Protein AF-A0A967ZAV1-F1 (afdb_monomer_lite)

pLDDT: mean 95.69, std 4.11, range [77.31, 98.44]

Foldseek 3Di:
DAEAFQPAAPPDPPHPDHLVNCPEDQEYEFEDDDCSRCHCRLVSCVNHVHQYEYAPVVQCCSCPPVVNPRYDHDDPPDDDDDPVD

Radius of gyration: 12.28 Å; chains: 1; bounding box: 24×25×34 Å

Secondary structure (DSSP, 8-state):
--EEES---TT-TT-SS-GGG----SEEE--SSSHHHHTTHHHHHHHHTPEEEEEHHHHHHIIIII----EEEE-TT-----TT-

Sequence (85 aa):
TRLWIDPFLSDNPLADLGPDEIDRADYILITHGHGDHTGDGFDIAKRTGATLISSFELISFAAEVLGLEDGHPLSIGGGYDFPFG

Structure (mmCIF, N/CA/C/O backbone):
data_AF-A0A967ZAV1-F1
#
_entry.id   AF-A0A967ZAV1-F1
#
loop_
_atom_site.group_PDB
_atom_site.id
_atom_site.type_symbol
_atom_site.label_atom_id
_atom_site.label_alt_id
_atom_site.label_comp_id
_atom_site.label_asym_id
_atom_site.label_entity_id
_atom_site.label_seq_id
_atom_site.pdbx_PDB_ins_code
_atom_site.Cartn_x
_atom_site.Cartn_y
_atom_site.Cartn_z
_atom_site.occupancy
_atom_site.B_iso_or_equiv
_atom_site.auth_seq_id
_atom_site.auth_comp_id
_atom_site.auth_asym_id
_atom_site.auth_atom_id
_atom_site.pdbx_PDB_model_num
ATOM 1 N N . THR A 1 1 ? -16.320 -7.490 1.906 1.00 94.50 1 THR A N 1
ATOM 2 C CA . THR A 1 1 ? -14.911 -7.087 1.893 1.00 94.50 1 THR A CA 1
ATOM 3 C C . THR A 1 1 ? -14.295 -7.400 0.546 1.00 94.50 1 THR A C 1
ATOM 5 O O . THR A 1 1 ? -14.483 -8.515 0.074 1.00 94.50 1 THR A O 1
ATOM 8 N N . ARG A 1 2 ? -13.622 -6.437 -0.089 1.00 97.12 2 ARG A N 1
ATOM 9 C CA . ARG A 1 2 ? -12.715 -6.615 -1.232 1.00 97.12 2 ARG A CA 1
ATOM 10 C C . ARG A 1 2 ? -11.285 -6.359 -0.762 1.00 97.12 2 ARG A C 1
ATOM 12 O O . ARG A 1 2 ? -10.950 -5.222 -0.439 1.00 97.12 2 ARG A O 1
ATOM 19 N N . LEU A 1 3 ? -10.493 -7.423 -0.712 1.00 97.50 3 LEU A N 1
ATOM 20 C CA . LEU A 1 3 ? -9.071 -7.402 -0.389 1.00 97.50 3 LEU A CA 1
ATOM 21 C C . LEU A 1 3 ? -8.286 -7.685 -1.670 1.00 97.50 3 LEU A C 1
ATOM 23 O O . LEU A 1 3 ? -8.581 -8.667 -2.350 1.00 97.50 3 LEU A O 1
ATOM 27 N N . TRP A 1 4 ? -7.292 -6.853 -1.963 1.00 97.81 4 TRP A N 1
ATOM 28 C CA . TRP A 1 4 ? -6.298 -7.126 -3.000 1.00 97.81 4 TRP A CA 1
ATOM 29 C C . TRP A 1 4 ? -4.955 -7.408 -2.348 1.00 97.81 4 TRP A C 1
ATOM 31 O O . TRP A 1 4 ? -4.614 -6.782 -1.346 1.00 97.81 4 TRP A O 1
ATOM 41 N N . ILE A 1 5 ? -4.213 -8.353 -2.910 1.00 98.00 5 ILE A N 1
ATOM 42 C CA . ILE A 1 5 ? -2.896 -8.751 -2.420 1.00 98.00 5 ILE A CA 1
ATOM 43 C C . ILE A 1 5 ? -1.908 -8.489 -3.545 1.00 98.00 5 ILE A C 1
ATOM 45 O O . ILE A 1 5 ? -2.145 -8.959 -4.656 1.00 98.00 5 ILE A O 1
ATOM 49 N N . ASP A 1 6 ? -0.846 -7.745 -3.249 1.00 98.31 6 ASP A N 1
ATOM 50 C CA . ASP A 1 6 ? 0.246 -7.427 -4.172 1.00 98.31 6 ASP A CA 1
ATOM 51 C C . ASP A 1 6 ? -0.232 -6.989 -5.576 1.00 98.31 6 ASP A C 1
ATOM 53 O O . ASP A 1 6 ? 0.017 -7.680 -6.568 1.00 98.31 6 ASP A O 1
ATOM 57 N N . PRO A 1 7 ? -0.986 -5.876 -5.689 1.00 97.56 7 PRO A N 1
ATOM 58 C CA . PRO A 1 7 ? -1.611 -5.461 -6.944 1.00 97.56 7 PRO A CA 1
ATOM 59 C C . PRO A 1 7 ? -0.585 -4.869 -7.927 1.00 97.56 7 PRO A C 1
ATOM 61 O O . PRO A 1 7 ? -0.474 -3.656 -8.098 1.00 97.56 7 PRO A O 1
ATOM 64 N N . PHE A 1 8 ? 0.155 -5.746 -8.597 1.00 98.25 8 PHE A N 1
ATOM 65 C CA . PHE A 1 8 ? 1.050 -5.432 -9.706 1.00 98.25 8 PHE A CA 1
ATOM 66 C C . PHE A 1 8 ? 0.306 -5.561 -11.039 1.00 98.25 8 PHE A C 1
ATOM 68 O O . PHE A 1 8 ? 0.137 -6.672 -11.558 1.00 98.25 8 PHE A O 1
ATOM 75 N N . LEU A 1 9 ? -0.183 -4.430 -11.562 1.00 97.94 9 LEU A N 1
ATOM 76 C CA . LEU A 1 9 ? -1.082 -4.384 -12.719 1.00 97.94 9 LEU A CA 1
ATOM 77 C C . LEU A 1 9 ? -0.473 -3.607 -13.890 1.00 97.94 9 LEU A C 1
ATOM 79 O O . LEU A 1 9 ? -0.318 -4.183 -14.962 1.00 97.94 9 LEU A O 1
ATOM 83 N N . SER A 1 10 ? -0.075 -2.344 -13.698 1.00 97.62 10 SER A N 1
ATOM 84 C CA . SER A 1 10 ? 0.396 -1.465 -14.788 1.00 97.62 10 SER A CA 1
ATOM 85 C C . SER A 1 10 ? 1.573 -2.040 -15.576 1.00 97.62 10 SER A C 1
ATOM 87 O O . SER A 1 10 ? 1.590 -1.996 -16.804 1.00 97.62 10 SER A O 1
ATOM 89 N N . ASP A 1 11 ? 2.546 -2.603 -14.862 1.00 97.00 11 ASP A N 1
ATOM 90 C CA . ASP A 1 11 ? 3.791 -3.129 -15.430 1.00 97.00 11 ASP A CA 1
ATOM 91 C C . ASP A 1 11 ? 3.768 -4.662 -15.587 1.00 97.00 11 ASP A C 1
ATOM 93 O O . ASP A 1 11 ? 4.773 -5.277 -15.959 1.00 97.00 11 ASP A O 1
ATOM 97 N N . ASN A 1 12 ? 2.623 -5.302 -15.326 1.00 97.75 12 ASN A N 1
ATOM 98 C CA . ASN A 1 12 ? 2.458 -6.743 -15.449 1.00 97.75 12 ASN A CA 1
ATOM 99 C C . ASN A 1 12 ? 1.910 -7.113 -16.840 1.00 97.75 12 ASN A C 1
ATOM 101 O O . ASN A 1 12 ? 0.716 -6.954 -17.090 1.00 97.75 12 ASN A O 1
ATOM 105 N N . PRO A 1 13 ? 2.721 -7.693 -17.746 1.00 96.06 13 PRO A N 1
ATOM 106 C CA . PRO A 1 13 ? 2.274 -8.021 -19.102 1.00 96.06 13 PRO A CA 1
ATOM 107 C C . PRO A 1 13 ? 1.234 -9.151 -19.154 1.00 96.06 13 PRO A C 1
ATOM 109 O O . PRO A 1 13 ? 0.698 -9.436 -20.224 1.00 96.06 13 PRO A O 1
ATOM 112 N N . LEU A 1 14 ? 0.998 -9.835 -18.031 1.00 97.00 14 LEU A N 1
ATOM 113 C CA . LEU A 1 14 ? 0.017 -10.909 -17.900 1.00 97.00 14 LEU A CA 1
ATOM 114 C C . LEU A 1 14 ? -1.250 -10.466 -17.161 1.00 97.00 14 LEU A C 1
ATOM 116 O O . LEU A 1 14 ? -2.171 -11.275 -17.051 1.00 97.00 14 LEU A O 1
ATOM 120 N N . ALA A 1 15 ? -1.302 -9.233 -16.647 1.00 96.31 15 ALA A N 1
ATOM 121 C CA . ALA A 1 15 ? -2.511 -8.712 -16.027 1.00 96.31 15 ALA A CA 1
ATOM 122 C C . ALA A 1 15 ? -3.609 -8.543 -17.085 1.00 96.31 15 ALA A C 1
ATOM 124 O O . ALA A 1 15 ? -3.397 -7.978 -18.158 1.00 96.31 15 ALA A O 1
ATOM 125 N N . ASP A 1 16 ? -4.794 -9.049 -16.768 1.00 95.69 16 ASP A N 1
ATOM 126 C CA . ASP A 1 16 ? -6.011 -8.947 -17.574 1.00 95.69 16 ASP A CA 1
ATOM 127 C C . ASP A 1 16 ? -6.913 -7.779 -17.140 1.00 95.69 16 ASP A C 1
ATOM 129 O O . ASP A 1 16 ? -7.987 -7.585 -17.708 1.00 95.69 16 ASP A O 1
ATOM 133 N N . LEU A 1 17 ? -6.451 -6.998 -16.159 1.00 94.56 17 LEU A N 1
ATOM 134 C CA . LEU A 1 17 ? -7.129 -5.863 -15.545 1.00 94.56 17 LEU A CA 1
ATOM 135 C C . LEU A 1 17 ? -6.131 -4.714 -15.340 1.00 94.56 17 LEU A C 1
ATOM 137 O O . LEU A 1 17 ? -5.034 -4.928 -14.821 1.00 94.56 17 LEU A O 1
ATOM 141 N N . GLY A 1 18 ? -6.526 -3.492 -15.688 1.00 96.50 18 GLY A N 1
ATOM 142 C CA . GLY A 1 18 ? -5.786 -2.275 -15.359 1.00 96.50 18 GLY A CA 1
ATOM 143 C C . GLY A 1 18 ? -6.077 -1.759 -13.941 1.00 96.50 18 GLY A C 1
ATOM 144 O O . GLY A 1 18 ? -7.159 -1.993 -13.395 1.00 96.50 18 GLY A O 1
ATOM 145 N N . PRO A 1 19 ? -5.163 -0.983 -13.332 1.00 96.12 19 PRO A N 1
ATOM 146 C CA . PRO A 1 19 ? -5.360 -0.443 -11.982 1.00 96.12 19 PRO A CA 1
ATOM 147 C C . PRO A 1 19 ? -6.581 0.479 -11.861 1.00 96.12 19 PRO A C 1
ATOM 149 O O . PRO A 1 19 ? -7.221 0.520 -10.809 1.00 96.12 19 PRO A O 1
ATOM 152 N N . ASP A 1 20 ? -6.944 1.189 -12.931 1.00 96.00 20 ASP A N 1
ATOM 153 C CA . ASP A 1 20 ? -8.105 2.086 -12.967 1.00 96.00 20 ASP A CA 1
ATOM 154 C C . ASP A 1 20 ? -9.447 1.339 -12.964 1.00 96.00 20 ASP A C 1
ATOM 156 O O . ASP A 1 20 ? -10.474 1.910 -12.595 1.00 96.00 20 ASP A O 1
ATOM 160 N N . GLU A 1 21 ? -9.453 0.053 -13.322 1.00 96.88 21 GLU A N 1
ATOM 161 C CA . GLU A 1 21 ? -10.657 -0.784 -13.309 1.00 96.88 21 GLU A CA 1
ATOM 162 C C . GLU A 1 21 ? -11.020 -1.262 -11.892 1.00 96.88 21 GLU A C 1
ATOM 164 O O . GLU A 1 21 ? -12.131 -1.744 -11.654 1.00 96.88 21 GLU A O 1
ATOM 169 N N . ILE A 1 22 ? -10.121 -1.086 -10.916 1.00 96.94 22 ILE A N 1
ATOM 170 C CA . ILE A 1 22 ? -10.404 -1.363 -9.506 1.00 96.94 22 ILE A CA 1
ATOM 171 C C . ILE A 1 22 ? -11.181 -0.186 -8.919 1.00 96.94 22 ILE A C 1
ATOM 173 O O . ILE A 1 22 ? -10.617 0.765 -8.382 1.00 96.94 22 ILE A O 1
ATOM 177 N N . ASP A 1 23 ? -12.504 -0.246 -9.010 1.00 95.38 23 ASP A N 1
ATOM 178 C CA . ASP A 1 23 ? -13.428 0.762 -8.476 1.00 95.38 23 ASP A CA 1
ATOM 179 C C . ASP A 1 23 ? -13.586 0.705 -6.948 1.00 95.38 23 ASP A C 1
ATOM 181 O O . ASP A 1 23 ? -13.950 1.694 -6.309 1.00 95.38 23 ASP A O 1
ATOM 185 N N . ARG A 1 24 ? -13.300 -0.457 -6.354 1.00 97.31 24 ARG A N 1
ATOM 186 C CA . ARG A 1 24 ? -13.457 -0.712 -4.925 1.00 97.31 24 ARG A CA 1
ATOM 187 C C . ARG A 1 24 ? -12.374 -1.641 -4.385 1.00 97.31 24 ARG A C 1
ATOM 189 O O . ARG A 1 24 ? -12.288 -2.806 -4.785 1.00 97.31 24 ARG A O 1
ATOM 196 N N . ALA A 1 25 ? -11.678 -1.155 -3.366 1.00 98.00 25 ALA A N 1
ATOM 197 C CA . ALA A 1 25 ? -10.884 -1.937 -2.433 1.00 98.00 25 ALA A CA 1
ATOM 198 C C . ALA A 1 25 ? -11.248 -1.493 -1.012 1.00 98.00 25 ALA A C 1
ATOM 200 O O . ALA A 1 25 ? -11.288 -0.298 -0.734 1.00 98.00 25 ALA A O 1
ATOM 201 N N . ASP A 1 26 ? -11.558 -2.456 -0.144 1.00 98.19 26 ASP A N 1
ATOM 20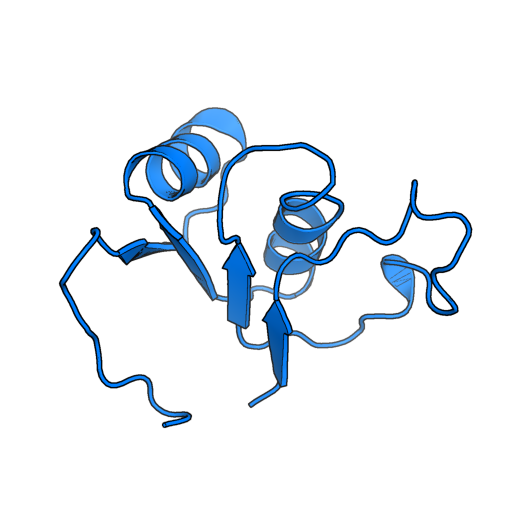2 C CA . ASP A 1 26 ? -11.739 -2.196 1.287 1.00 98.19 26 ASP A CA 1
ATOM 203 C C . ASP A 1 26 ? -10.379 -2.348 2.014 1.00 98.19 26 ASP A C 1
ATOM 205 O O . ASP A 1 26 ? -10.110 -1.637 2.976 1.00 98.19 26 ASP A O 1
ATOM 209 N N . TYR A 1 27 ? -9.503 -3.235 1.514 1.00 98.25 27 TYR A N 1
ATOM 210 C CA . TYR A 1 27 ? -8.141 -3.458 2.013 1.00 98.25 27 TYR A CA 1
ATOM 211 C C . TYR A 1 27 ? -7.161 -3.706 0.860 1.00 98.25 27 TYR A C 1
ATOM 213 O O . TYR A 1 27 ? -7.526 -4.338 -0.138 1.00 98.25 27 TYR A O 1
ATOM 221 N N . ILE A 1 28 ? -5.909 -3.282 1.037 1.00 98.38 28 ILE A N 1
ATOM 222 C CA . ILE A 1 28 ? -4.766 -3.665 0.196 1.00 98.38 28 ILE A CA 1
ATOM 223 C C . ILE A 1 28 ? -3.711 -4.304 1.098 1.00 98.38 28 ILE A C 1
ATOM 225 O O . ILE A 1 28 ? -3.275 -3.678 2.057 1.00 98.38 28 ILE A O 1
ATOM 229 N N . LEU A 1 29 ? -3.289 -5.529 0.802 1.00 97.88 29 LEU A N 1
ATOM 230 C CA . LEU A 1 29 ? -2.187 -6.205 1.485 1.00 97.88 29 LEU A CA 1
ATOM 231 C C . LEU A 1 29 ? -0.958 -6.198 0.576 1.00 97.88 29 LEU A C 1
ATOM 233 O O . LEU A 1 29 ? -1.005 -6.767 -0.511 1.00 97.88 29 LEU A O 1
ATOM 237 N N . ILE A 1 30 ? 0.137 -5.594 1.035 1.00 98.19 30 ILE A N 1
ATOM 238 C CA . ILE A 1 30 ? 1.439 -5.663 0.361 1.00 98.19 30 ILE A CA 1
ATOM 239 C C . ILE A 1 30 ? 2.361 -6.554 1.188 1.00 98.19 30 ILE A C 1
ATOM 241 O O . ILE A 1 30 ? 2.625 -6.265 2.358 1.00 98.19 30 ILE A O 1
ATOM 245 N N . THR A 1 31 ? 2.864 -7.632 0.594 1.00 96.75 31 THR A N 1
ATOM 246 C CA . THR A 1 31 ? 3.698 -8.619 1.290 1.00 96.75 31 THR A CA 1
ATOM 247 C C . THR A 1 31 ? 5.105 -8.098 1.570 1.00 96.75 31 THR A C 1
ATOM 249 O O . THR A 1 31 ? 5.644 -8.362 2.645 1.00 96.75 31 THR A O 1
ATOM 252 N N . HIS A 1 32 ? 5.702 -7.360 0.629 1.00 96.31 32 HIS A N 1
ATOM 253 C CA . HIS A 1 32 ? 7.020 -6.733 0.766 1.00 96.31 32 HIS A CA 1
ATOM 254 C C . HIS A 1 32 ? 7.260 -5.636 -0.287 1.00 96.31 32 HIS A C 1
ATOM 256 O O . HIS A 1 32 ? 6.462 -5.432 -1.195 1.00 96.31 32 HIS A O 1
ATOM 262 N N . GLY A 1 33 ? 8.371 -4.904 -0.148 1.00 96.94 33 GLY A N 1
ATOM 263 C CA . GLY A 1 33 ? 8.612 -3.636 -0.848 1.00 96.94 33 GLY A CA 1
ATOM 264 C C . GLY A 1 33 ? 9.181 -3.724 -2.265 1.00 96.94 33 GLY A C 1
ATOM 265 O O . GLY A 1 33 ? 9.718 -2.726 -2.741 1.00 96.94 33 GLY A O 1
ATOM 266 N N . HIS A 1 34 ? 9.148 -4.884 -2.924 1.00 98.38 34 HIS A N 1
ATOM 267 C CA . HIS A 1 34 ? 9.565 -4.959 -4.326 1.00 98.38 34 HIS A CA 1
ATOM 268 C C . HIS A 1 34 ? 8.472 -4.404 -5.248 1.00 98.38 34 HIS A C 1
ATOM 270 O O . HIS A 1 34 ? 7.284 -4.516 -4.953 1.00 98.38 34 HIS A O 1
ATOM 276 N N . GLY A 1 35 ? 8.880 -3.801 -6.369 1.00 97.69 35 GLY A N 1
ATOM 277 C CA . GLY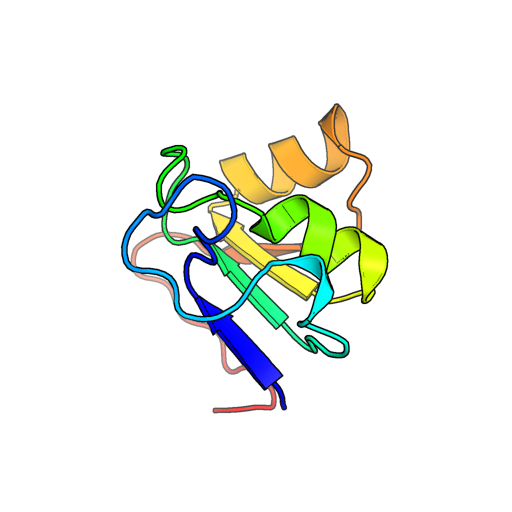 A 1 35 ? 7.971 -3.109 -7.291 1.00 97.69 35 GLY A CA 1
ATOM 278 C C . GLY A 1 35 ? 6.899 -4.011 -7.907 1.00 97.69 35 GLY A C 1
ATOM 279 O O . GLY A 1 35 ? 5.781 -3.561 -8.133 1.00 97.69 35 GLY A O 1
ATOM 280 N N . ASP A 1 36 ? 7.209 -5.293 -8.095 1.00 97.38 36 ASP A N 1
ATOM 281 C CA . ASP A 1 36 ? 6.296 -6.339 -8.567 1.00 97.38 36 ASP A CA 1
ATOM 282 C C . ASP A 1 36 ? 5.306 -6.834 -7.498 1.00 97.38 36 ASP A C 1
ATOM 284 O O . ASP A 1 36 ? 4.477 -7.694 -7.780 1.00 97.38 36 ASP A O 1
ATOM 288 N N . HIS A 1 37 ? 5.361 -6.267 -6.288 1.00 98.19 37 HIS A N 1
ATOM 289 C CA . HIS A 1 37 ? 4.398 -6.496 -5.211 1.00 98.19 37 HIS A CA 1
ATOM 290 C C . HIS A 1 37 ? 3.719 -5.200 -4.764 1.00 98.19 37 HIS A C 1
ATOM 292 O O . HIS A 1 37 ? 2.503 -5.167 -4.586 1.00 98.19 37 HIS A O 1
ATOM 298 N N . THR A 1 38 ? 4.472 -4.103 -4.620 1.00 97.88 38 THR A N 1
ATOM 299 C CA . THR A 1 38 ? 3.875 -2.801 -4.299 1.00 97.88 38 THR A CA 1
ATOM 300 C C . THR A 1 38 ? 2.992 -2.306 -5.434 1.00 97.88 38 THR A C 1
ATOM 302 O O . THR A 1 38 ? 1.907 -1.797 -5.157 1.00 97.88 38 THR A O 1
ATOM 305 N N . GLY A 1 39 ? 3.458 -2.472 -6.681 1.00 97.00 39 GLY A N 1
ATOM 306 C CA . GLY A 1 39 ? 2.743 -2.149 -7.911 1.00 97.00 39 GLY A CA 1
ATOM 307 C C . GLY A 1 39 ? 1.922 -0.867 -7.818 1.00 97.00 39 GLY A C 1
ATOM 308 O O . GLY A 1 39 ? 2.406 0.179 -7.386 1.00 97.00 39 GLY A O 1
ATOM 309 N N . ASP A 1 40 ? 0.648 -1.001 -8.159 1.00 98.12 40 ASP A N 1
ATOM 310 C CA . ASP A 1 40 ? -0.362 0.053 -8.130 1.00 98.12 40 ASP A CA 1
ATOM 311 C C . ASP A 1 40 ? -1.052 0.171 -6.756 1.00 98.12 40 ASP A C 1
ATOM 313 O O . ASP A 1 40 ? -2.007 0.927 -6.579 1.00 98.12 40 ASP A O 1
ATOM 317 N N . GLY A 1 41 ? -0.606 -0.593 -5.755 1.00 97.94 41 GLY A N 1
ATOM 318 C CA . GLY A 1 41 ? -1.319 -0.791 -4.493 1.00 97.94 41 GLY A CA 1
ATOM 319 C C . GLY A 1 41 ? -1.464 0.462 -3.651 1.00 97.94 41 GLY A C 1
ATOM 320 O O . GLY A 1 41 ? -2.537 0.694 -3.094 1.00 97.94 41 GLY A O 1
ATOM 321 N N . PHE A 1 42 ? -0.426 1.298 -3.591 1.00 97.81 42 PHE A N 1
ATOM 322 C CA . PHE A 1 42 ? -0.496 2.575 -2.877 1.00 97.81 42 PHE A CA 1
ATOM 323 C C . PHE A 1 42 ? -1.485 3.541 -3.536 1.00 97.81 42 PHE A C 1
ATOM 325 O O . PHE A 1 42 ? -2.275 4.185 -2.842 1.00 97.81 42 PHE A O 1
ATOM 332 N N . ASP A 1 43 ? -1.481 3.609 -4.868 1.00 97.19 43 ASP A N 1
ATOM 333 C CA . ASP A 1 43 ? -2.360 4.499 -5.626 1.00 97.19 43 ASP A CA 1
ATOM 334 C C . ASP A 1 43 ? -3.816 4.036 -5.555 1.00 97.19 43 ASP A C 1
ATOM 336 O O . ASP A 1 43 ? -4.715 4.849 -5.320 1.00 97.19 43 ASP A O 1
ATOM 340 N N . ILE A 1 44 ? -4.057 2.724 -5.663 1.00 98.06 44 ILE A N 1
ATOM 341 C CA . ILE A 1 44 ? -5.383 2.131 -5.462 1.00 98.06 44 ILE A CA 1
ATOM 342 C C . ILE A 1 44 ? -5.869 2.423 -4.042 1.00 98.06 44 ILE A C 1
ATOM 344 O O . ILE A 1 44 ? -6.973 2.942 -3.886 1.00 98.06 44 ILE A O 1
ATOM 348 N N . ALA A 1 45 ? -5.053 2.164 -3.016 1.00 98.00 45 ALA A N 1
ATOM 349 C CA . ALA A 1 45 ? -5.439 2.407 -1.628 1.00 98.00 45 ALA A CA 1
ATOM 350 C C . ALA A 1 45 ? -5.791 3.881 -1.375 1.00 98.00 45 ALA A C 1
ATOM 352 O O . ALA A 1 45 ? -6.825 4.171 -0.771 1.00 98.00 45 ALA A O 1
ATOM 353 N N . LYS A 1 46 ? -5.004 4.819 -1.914 1.00 96.62 46 LYS A N 1
ATOM 354 C CA . LYS A 1 46 ? -5.280 6.260 -1.819 1.00 96.62 46 LYS A CA 1
ATOM 355 C C . LYS A 1 46 ? -6.563 6.662 -2.548 1.00 96.62 46 LYS A C 1
ATOM 357 O O . LYS A 1 46 ? -7.325 7.479 -2.035 1.00 96.62 46 LYS A O 1
ATOM 362 N N . ARG A 1 47 ? -6.817 6.099 -3.734 1.00 96.62 47 ARG A N 1
ATOM 363 C CA . ARG A 1 47 ? -8.000 6.402 -4.556 1.00 96.62 47 ARG A CA 1
ATOM 364 C C . ARG A 1 47 ? -9.288 5.835 -3.964 1.00 96.62 47 ARG A C 1
ATOM 366 O O . ARG A 1 47 ? -10.324 6.489 -4.056 1.00 96.62 47 ARG A O 1
ATOM 373 N N . THR A 1 48 ? -9.244 4.637 -3.383 1.00 97.31 48 THR A N 1
ATOM 374 C CA . THR A 1 48 ? -10.435 3.966 -2.836 1.00 97.31 48 THR A CA 1
ATOM 375 C C . THR A 1 48 ? -10.646 4.221 -1.345 1.00 97.31 48 THR A C 1
ATOM 377 O O . THR A 1 48 ? -11.727 3.927 -0.842 1.00 97.31 48 THR A O 1
ATOM 380 N N . GLY A 1 49 ? -9.639 4.747 -0.639 1.00 97.06 49 GLY A N 1
ATOM 381 C CA . GLY A 1 49 ? -9.642 4.853 0.821 1.00 97.06 49 GLY A CA 1
ATOM 382 C C . GLY A 1 49 ? -9.519 3.492 1.510 1.00 97.06 49 GLY A C 1
ATOM 383 O O . GLY A 1 49 ? -10.106 3.298 2.569 1.00 97.06 49 GLY A O 1
ATOM 384 N N . ALA A 1 50 ? -8.834 2.533 0.878 1.00 98.06 50 ALA A N 1
ATOM 385 C CA . ALA A 1 50 ? -8.618 1.213 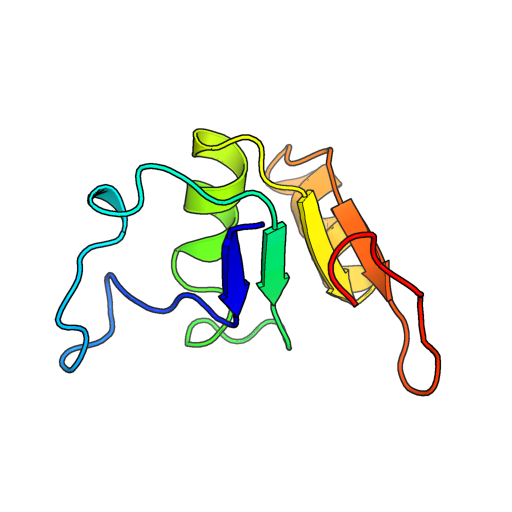1.465 1.00 98.06 50 ALA A CA 1
ATOM 386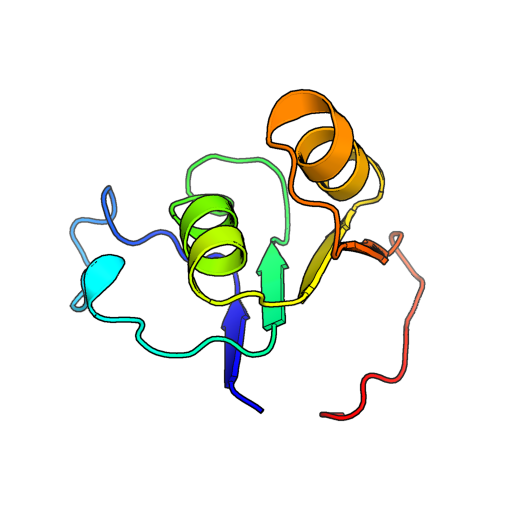 C C . ALA A 1 50 ? -7.574 1.281 2.582 1.00 98.06 50 ALA A C 1
ATOM 388 O O . ALA A 1 50 ? -6.551 1.950 2.426 1.00 98.06 50 ALA A O 1
ATOM 389 N N . THR A 1 51 ? -7.771 0.491 3.638 1.00 98.19 51 THR A N 1
ATOM 390 C CA . THR A 1 51 ? -6.734 0.300 4.653 1.00 98.19 51 THR A CA 1
ATOM 391 C C . THR A 1 51 ? -5.581 -0.504 4.055 1.00 98.19 51 THR A C 1
ATOM 393 O O . THR A 1 51 ? -5.767 -1.629 3.573 1.00 98.19 51 THR A O 1
ATOM 396 N N . LEU A 1 52 ? -4.377 0.061 4.098 1.00 98.44 52 LEU A N 1
ATOM 397 C CA . LEU A 1 52 ? -3.156 -0.615 3.680 1.00 98.44 52 LEU A CA 1
ATOM 398 C C . LEU A 1 52 ? -2.654 -1.531 4.802 1.00 98.44 52 LEU A C 1
ATOM 400 O O . LEU A 1 52 ? -2.470 -1.090 5.927 1.00 98.44 52 LEU A O 1
ATOM 404 N N . ILE A 1 53 ? -2.378 -2.795 4.506 1.00 97.69 53 ILE A N 1
ATOM 405 C CA . ILE A 1 53 ? -1.805 -3.770 5.437 1.00 97.69 53 ILE A CA 1
ATO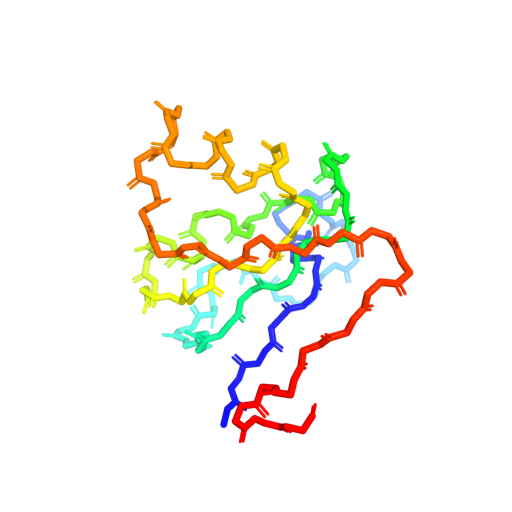M 406 C C . ILE A 1 53 ? -0.423 -4.159 4.913 1.00 97.69 53 ILE A C 1
ATOM 408 O O . ILE A 1 53 ? -0.290 -4.583 3.765 1.00 97.69 53 ILE A O 1
ATOM 412 N N . SER A 1 54 ? 0.619 -4.014 5.731 1.00 97.38 54 SER A N 1
ATOM 413 C CA . SER A 1 54 ? 1.980 -4.422 5.356 1.00 97.38 54 SER A CA 1
ATOM 414 C C . SER A 1 54 ? 2.923 -4.449 6.564 1.00 97.38 54 SER A C 1
ATOM 416 O O . SER A 1 54 ? 2.474 -4.333 7.704 1.00 97.38 54 SER A O 1
ATOM 418 N N . SER A 1 55 ? 4.232 -4.597 6.335 1.00 96.38 55 SER A N 1
ATOM 419 C CA . SER A 1 55 ? 5.240 -4.430 7.384 1.00 96.38 55 SER A CA 1
ATOM 420 C C . SER A 1 55 ? 5.234 -3.005 7.946 1.00 96.38 55 SER A C 1
ATOM 422 O O . SER A 1 55 ? 4.813 -2.054 7.281 1.00 96.38 55 SER A O 1
ATOM 424 N N . PHE A 1 56 ? 5.734 -2.845 9.172 1.00 95.56 56 PHE A N 1
ATOM 425 C CA . PHE A 1 56 ? 5.857 -1.534 9.814 1.00 95.56 56 PHE A CA 1
ATOM 426 C C . PHE A 1 56 ? 6.606 -0.513 8.944 1.00 95.56 56 PHE A C 1
ATOM 428 O O . PHE A 1 56 ? 6.196 0.645 8.862 1.00 95.56 56 PHE A O 1
ATOM 435 N N . GLU A 1 57 ? 7.669 -0.938 8.264 1.00 96.38 57 GLU A N 1
ATOM 436 C CA . GLU A 1 57 ? 8.483 -0.085 7.397 1.00 96.38 57 GLU A CA 1
ATOM 437 C C . GLU A 1 57 ? 7.686 0.426 6.197 1.00 96.38 57 GLU A C 1
ATOM 439 O O . GLU A 1 57 ? 7.766 1.610 5.874 1.00 96.38 57 GLU A O 1
ATOM 444 N N . LEU A 1 58 ? 6.889 -0.435 5.557 1.00 96.94 58 LEU A N 1
ATOM 445 C CA . LEU A 1 58 ? 6.077 -0.038 4.407 1.00 96.94 58 LEU A CA 1
ATOM 446 C C . LEU A 1 58 ? 4.905 0.854 4.803 1.00 96.94 58 LEU A C 1
ATOM 448 O O . LEU A 1 58 ? 4.620 1.815 4.092 1.00 96.94 58 LEU A O 1
ATOM 452 N N . ILE A 1 59 ? 4.263 0.591 5.944 1.00 97.75 59 ILE A N 1
ATOM 453 C CA . ILE A 1 59 ? 3.219 1.483 6.465 1.00 97.75 59 ILE A CA 1
ATOM 454 C C . ILE A 1 59 ? 3.801 2.852 6.828 1.00 97.75 59 ILE A C 1
ATOM 456 O O . ILE A 1 59 ? 3.231 3.874 6.455 1.00 97.75 59 ILE A O 1
ATOM 460 N N . SER A 1 60 ? 4.963 2.884 7.486 1.00 97.44 60 SER A N 1
ATOM 461 C CA . SER A 1 60 ? 5.653 4.140 7.812 1.00 97.44 60 SER A CA 1
ATOM 462 C C . SER A 1 60 ? 6.035 4.911 6.548 1.00 97.44 60 SER A C 1
ATOM 464 O O . SER A 1 60 ? 5.769 6.104 6.451 1.00 97.44 60 SER A O 1
ATOM 466 N N . PHE A 1 61 ? 6.576 4.227 5.535 1.00 97.50 61 PHE A N 1
ATOM 467 C CA . PHE A 1 61 ? 6.878 4.832 4.238 1.00 97.50 61 PHE A CA 1
ATOM 468 C C . PHE A 1 61 ? 5.624 5.401 3.557 1.00 97.50 61 PHE A C 1
ATOM 470 O O . PHE A 1 61 ? 5.639 6.537 3.083 1.00 97.50 61 PHE A O 1
ATOM 477 N N . ALA A 1 62 ? 4.528 4.641 3.535 1.00 97.44 62 ALA A N 1
ATOM 478 C CA . ALA A 1 62 ? 3.274 5.077 2.931 1.00 97.44 62 ALA A CA 1
ATOM 479 C C . ALA A 1 62 ? 2.708 6.326 3.631 1.00 97.44 62 ALA A C 1
ATOM 481 O O . ALA A 1 62 ? 2.297 7.272 2.956 1.00 97.44 62 ALA A O 1
ATOM 482 N N . ALA A 1 63 ? 2.763 6.378 4.963 1.00 97.31 63 ALA A N 1
ATOM 483 C CA . ALA A 1 63 ? 2.320 7.535 5.734 1.00 97.31 63 ALA A CA 1
ATOM 484 C C . ALA A 1 63 ? 3.231 8.757 5.529 1.00 97.31 63 ALA A C 1
ATOM 486 O O . ALA A 1 63 ? 2.753 9.832 5.171 1.00 97.31 63 ALA A O 1
ATOM 487 N N . GLU A 1 64 ? 4.544 8.600 5.712 1.00 97.69 64 GLU A N 1
ATOM 488 C CA . GLU A 1 64 ? 5.494 9.720 5.741 1.00 97.69 64 GLU A CA 1
ATOM 489 C C . GLU A 1 64 ? 5.836 10.270 4.351 1.00 97.69 64 GLU A C 1
ATOM 491 O O . GLU A 1 64 ? 6.063 11.472 4.202 1.00 97.69 64 GLU A O 1
ATOM 496 N N . VAL A 1 65 ? 5.886 9.408 3.331 1.00 97.38 65 VAL A N 1
ATOM 497 C CA . VAL A 1 65 ? 6.351 9.776 1.983 1.00 97.38 65 VAL A CA 1
ATOM 498 C C . VAL A 1 65 ? 5.192 9.928 1.002 1.00 97.38 65 VAL A C 1
ATOM 500 O O . VAL A 1 65 ? 5.222 10.825 0.159 1.00 97.38 65 VAL A O 1
ATOM 503 N N . LEU A 1 66 ? 4.164 9.077 1.097 1.00 95.88 66 LEU A N 1
ATOM 504 C CA . LEU A 1 66 ? 3.050 9.054 0.135 1.00 95.88 66 LEU A CA 1
ATOM 505 C C . LEU A 1 66 ? 1.780 9.759 0.649 1.00 95.88 66 LEU A C 1
ATOM 507 O O . LEU A 1 66 ? 0.856 10.034 -0.136 1.00 95.88 66 LEU A O 1
ATOM 511 N N . GLY A 1 67 ? 1.736 10.082 1.947 1.00 95.56 67 GLY A N 1
ATOM 512 C CA . GLY A 1 67 ? 0.582 10.687 2.612 1.00 95.56 67 GLY A CA 1
ATOM 513 C C . GLY A 1 67 ? -0.621 9.746 2.702 1.00 95.56 67 GLY A C 1
ATOM 514 O O . GLY A 1 67 ? -1.760 10.203 2.623 1.00 95.56 67 GLY A O 1
ATOM 515 N N . LEU A 1 68 ? -0.380 8.434 2.776 1.00 95.06 68 LEU A N 1
ATOM 516 C CA . LEU A 1 68 ? -1.407 7.414 2.973 1.00 95.06 68 LEU A CA 1
ATOM 517 C C . LEU A 1 68 ? -1.479 7.077 4.464 1.00 95.06 68 LEU A C 1
ATOM 519 O O . LEU A 1 68 ? -0.656 6.329 4.981 1.00 95.06 68 LEU A O 1
ATOM 523 N N . GLU A 1 69 ? -2.448 7.675 5.155 1.00 90.44 69 GLU A N 1
ATOM 524 C CA . GLU A 1 69 ? -2.535 7.616 6.621 1.00 90.44 69 GLU A CA 1
ATOM 525 C C . GLU A 1 69 ? -3.265 6.369 7.149 1.00 90.44 69 GLU A C 1
ATOM 527 O O . GLU A 1 69 ? -3.026 5.961 8.285 1.00 90.44 69 GLU A O 1
ATOM 532 N N . ASP A 1 70 ? -4.136 5.745 6.345 1.00 92.69 70 ASP A N 1
ATOM 533 C CA . ASP A 1 70 ? -4.888 4.554 6.759 1.00 92.69 70 ASP A CA 1
ATOM 534 C C . ASP A 1 70 ? -4.081 3.269 6.525 1.00 92.69 70 ASP A C 1
ATOM 536 O O . ASP A 1 70 ? -4.220 2.582 5.509 1.00 92.69 70 ASP A O 1
ATOM 540 N N . GLY A 1 71 ? -3.183 2.982 7.469 1.00 96.06 71 GLY A N 1
ATOM 541 C CA . GLY A 1 71 ? -2.298 1.826 7.441 1.00 96.06 71 GLY A CA 1
ATOM 542 C C . GLY A 1 71 ? -2.358 0.983 8.716 1.00 96.06 71 GLY A C 1
ATOM 543 O O . GLY A 1 71 ? -2.347 1.500 9.832 1.00 96.06 71 GLY A O 1
ATOM 544 N N . HIS A 1 72 ? -2.356 -0.337 8.554 1.00 96.88 72 HIS A N 1
ATOM 545 C CA . HIS A 1 72 ? -2.265 -1.324 9.621 1.00 96.88 72 HIS A CA 1
ATOM 546 C C . HIS A 1 72 ? -0.930 -2.085 9.522 1.00 96.88 72 HIS A C 1
ATOM 548 O O . HIS A 1 72 ? -0.774 -2.951 8.654 1.00 96.88 72 HIS A O 1
ATOM 554 N N . PRO A 1 73 ? 0.051 -1.787 10.392 1.00 95.75 73 PRO A N 1
ATOM 555 C CA . PRO A 1 73 ? 1.327 -2.484 10.381 1.00 95.75 73 PRO A CA 1
ATOM 556 C C . PRO A 1 73 ? 1.205 -3.873 11.015 1.00 95.75 73 PRO A C 1
ATOM 558 O O . PRO A 1 73 ? 0.635 -4.037 12.093 1.00 95.75 73 PRO A O 1
ATOM 561 N N . LEU A 1 74 ? 1.813 -4.864 10.373 1.00 92.62 74 LEU A N 1
ATOM 562 C CA . LEU A 1 74 ? 2.017 -6.212 10.892 1.00 92.62 74 LEU A CA 1
ATOM 563 C C . LEU A 1 74 ? 3.516 -6.504 11.024 1.00 92.62 74 LEU A C 1
ATOM 565 O O . LEU A 1 74 ? 4.359 -5.876 10.384 1.00 92.62 74 LEU A O 1
ATOM 569 N N . SER A 1 75 ? 3.853 -7.479 11.866 1.00 84.50 75 SER A N 1
ATOM 570 C CA . SER A 1 75 ? 5.221 -7.974 12.028 1.00 84.50 75 SER A CA 1
ATOM 571 C C . SER A 1 75 ? 5.278 -9.480 11.792 1.00 84.50 75 SER A C 1
ATOM 573 O O . SER A 1 75 ? 4.279 -10.190 11.939 1.00 84.50 75 SER A O 1
ATOM 575 N N . ILE A 1 76 ? 6.460 -9.973 11.424 1.00 82.38 76 ILE A N 1
ATOM 576 C CA . ILE A 1 76 ? 6.695 -11.387 11.128 1.00 82.38 76 ILE A CA 1
ATOM 577 C C . ILE A 1 76 ? 6.416 -12.223 12.384 1.00 82.38 76 ILE A C 1
ATOM 579 O O . ILE A 1 76 ? 6.952 -11.955 13.458 1.00 82.38 76 ILE A O 1
ATOM 583 N N . GLY A 1 77 ? 5.593 -13.263 12.236 1.00 77.31 77 GLY A N 1
ATOM 584 C CA . GLY A 1 77 ? 5.254 -14.193 13.318 1.00 77.31 77 GLY A CA 1
ATOM 585 C C . GLY A 1 77 ? 4.104 -13.743 14.227 1.00 77.31 77 GLY A C 1
ATOM 586 O O . GLY A 1 77 ? 3.737 -14.491 15.130 1.00 77.31 77 GLY A O 1
ATOM 587 N N . GLY A 1 78 ? 3.528 -12.560 13.991 1.00 81.62 78 GLY A N 1
ATOM 588 C CA . GLY A 1 78 ? 2.266 -12.129 14.595 1.00 81.62 78 GLY A CA 1
ATOM 589 C C . GLY A 1 78 ? 1.042 -12.496 13.747 1.00 81.62 78 GLY A C 1
ATOM 590 O O . GLY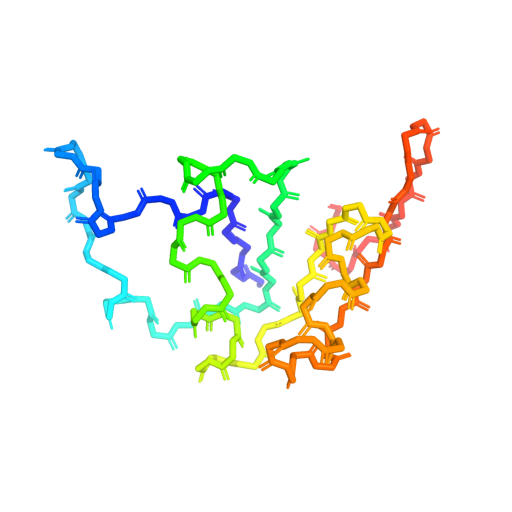 A 1 78 ? 1.165 -13.017 12.640 1.00 81.62 78 GLY A O 1
ATOM 591 N N . GLY A 1 79 ? -0.144 -12.189 14.269 1.00 88.25 79 GLY A N 1
ATOM 592 C CA . GLY A 1 79 ? -1.421 -12.298 13.566 1.00 88.25 79 GLY A CA 1
ATOM 593 C C . GLY A 1 79 ? -2.412 -11.268 14.104 1.00 88.25 79 GLY A C 1
ATOM 594 O O . GLY A 1 79 ? -2.246 -10.772 15.220 1.00 88.25 79 GLY A O 1
ATOM 595 N N . TYR A 1 80 ? -3.416 -10.933 13.302 1.00 92.88 80 TYR A N 1
ATOM 596 C CA . TYR A 1 80 ? -4.489 -10.014 13.667 1.00 92.88 80 TYR A CA 1
ATOM 597 C C . TYR A 1 80 ? -5.798 -10.515 13.060 1.00 92.88 80 TYR A C 1
ATOM 599 O O . TYR A 1 80 ? -5.828 -10.859 11.879 1.00 92.88 80 TYR A O 1
ATOM 607 N N . ASP A 1 81 ? -6.863 -10.539 13.860 1.00 94.56 81 ASP A N 1
ATOM 608 C CA . ASP A 1 81 ? -8.195 -10.922 13.396 1.00 94.56 81 ASP A CA 1
ATOM 609 C C . ASP A 1 81 ? -8.849 -9.720 12.705 1.00 94.56 81 ASP A C 1
ATOM 611 O O . ASP A 1 81 ? -9.379 -8.809 13.351 1.00 94.56 81 ASP A O 1
ATOM 615 N N . PHE A 1 82 ? -8.801 -9.700 11.375 1.00 94.44 82 PHE A N 1
ATOM 616 C CA . PHE A 1 82 ? -9.495 -8.679 10.600 1.00 94.44 82 PHE A CA 1
ATOM 617 C C . PHE A 1 82 ? -11.001 -8.977 10.526 1.00 94.44 82 PHE A C 1
ATOM 619 O O . PHE A 1 82 ? -11.414 -10.136 10.576 1.00 94.44 82 PHE A O 1
ATOM 626 N N . PRO A 1 83 ? -11.859 -7.963 10.296 1.00 93.38 83 PRO A N 1
ATOM 627 C CA . PRO A 1 83 ? -13.304 -8.170 10.137 1.00 93.38 83 PRO A CA 1
ATOM 628 C C . PRO A 1 83 ? -13.708 -9.133 9.006 1.00 93.38 83 PRO A C 1
ATOM 630 O O . PRO A 1 83 ? -14.878 -9.500 8.905 1.00 93.38 83 PRO A O 1
ATOM 633 N N . PHE A 1 84 ? -12.775 -9.498 8.123 1.00 91.44 84 PHE A N 1
ATOM 634 C CA . PHE A 1 84 ? -12.997 -10.386 6.985 1.00 91.44 84 PHE A CA 1
ATOM 635 C C . PHE A 1 84 ? -12.521 -11.832 7.186 1.00 91.44 84 PHE A C 1
ATOM 637 O O . PHE A 1 84 ? -12.745 -12.634 6.278 1.00 91.44 84 PHE A O 1
ATOM 644 N N . GLY A 1 85 ? -11.952 -12.168 8.350 1.00 80.00 85 GLY A N 1
ATOM 645 C CA . GLY A 1 85 ? -11.443 -13.507 8.663 1.00 80.00 85 GLY A CA 1
ATOM 646 C C . GLY A 1 85 ? -9.930 -13.565 8.691 1.00 80.00 85 GLY A C 1
ATOM 647 O O . GLY A 1 85 ? -9.319 -13.315 7.629 1.00 80.00 85 GLY A O 1
#